Protein AF-A0A2R6ETY6-F1 (afdb_monomer)

Foldseek 3Di:
DDDDPDDDDDQDDDDDPADFDDDWDDDPQWIWTAHPVRDIDTAGVCNDDDDD

Secondary structure (DSSP, 8-state):
-PPP-SPP--------SS-B-SPPEEETTEEEEEBTTSPEEEEETT--SS--

Sequence (52 aa):
MTIPTGAVTERWTFGADSRICSSPVVIGGTIYVGSQRTTLYAVAEQYPHSGL

Solvent-accessible surface area (backbone atoms only — not comparable to full-atom values): 3673 Å² total; per-residue (Å²): 136,86,75,85,89,66,89,90,71,88,80,69,86,81,90,70,99,49,61,73,74,53,76,75,46,78,58,96,62,30,38,36,39,36,27,76,78,75,48,75,46,78,43,52,77,74,51,68,81,79,88,129

Structure (mmCIF, N/CA/C/O backbone):
data_AF-A0A2R6ETY6-F1
#
_entry.id   AF-A0A2R6ETY6-F1
#
loop_
_atom_site.group_PDB
_atom_site.id
_atom_site.type_symbol
_atom_site.label_atom_id
_atom_site.label_alt_id
_atom_site.label_comp_id
_atom_site.label_asym_id
_atom_site.label_entity_id
_atom_site.label_seq_id
_atom_site.pdbx_PDB_ins_code
_atom_site.Cartn_x
_atom_site.Cartn_y
_atom_site.Cartn_z
_atom_site.occupancy
_atom_site.B_iso_or_equiv
_atom_site.auth_seq_id
_atom_site.auth_comp_id
_atom_site.auth_asym_id
_atom_site.auth_atom_id
_atom_site.pdbx_PDB_model_num
ATOM 1 N N . MET A 1 1 ? -17.531 10.387 7.764 1.00 62.88 1 MET A N 1
ATOM 2 C CA . MET A 1 1 ? -16.099 10.024 7.740 1.00 62.88 1 MET A CA 1
ATOM 3 C C . MET A 1 1 ? -15.609 10.007 9.174 1.00 62.88 1 MET A C 1
ATOM 5 O O . MET A 1 1 ? -15.682 11.040 9.821 1.00 62.88 1 MET A O 1
ATOM 9 N N . THR A 1 2 ? -15.206 8.849 9.692 1.00 67.19 2 THR A N 1
ATOM 10 C CA . THR A 1 2 ? -14.656 8.737 11.051 1.00 67.19 2 THR A CA 1
ATOM 11 C C . THR A 1 2 ? -13.145 8.867 10.952 1.00 67.19 2 THR A C 1
ATOM 13 O O . THR A 1 2 ? -12.516 8.106 10.221 1.00 67.19 2 THR A O 1
ATOM 16 N N . ILE A 1 3 ? -12.569 9.851 11.636 1.00 76.44 3 ILE A N 1
ATOM 17 C CA . ILE A 1 3 ? -11.115 9.986 11.738 1.00 76.44 3 ILE A CA 1
ATOM 18 C C . ILE A 1 3 ? -10.666 9.067 12.881 1.00 76.44 3 ILE A C 1
ATOM 20 O O . ILE A 1 3 ? -11.281 9.121 13.949 1.00 76.44 3 ILE A O 1
ATOM 24 N N . PRO A 1 4 ? -9.646 8.214 12.697 1.00 74.81 4 PRO A N 1
ATOM 25 C CA . PRO A 1 4 ? -9.098 7.431 13.796 1.00 74.81 4 PRO A CA 1
ATOM 26 C C . PRO A 1 4 ? -8.622 8.367 14.916 1.00 74.81 4 PRO A C 1
ATOM 28 O O . PRO A 1 4 ? -7.791 9.239 14.681 1.00 74.81 4 PRO A O 1
ATOM 31 N N . THR A 1 5 ? -9.158 8.201 16.124 1.00 82.25 5 THR A N 1
ATOM 32 C CA . THR A 1 5 ? -8.786 8.988 17.317 1.00 82.25 5 THR A CA 1
ATOM 33 C C . THR A 1 5 ? -7.814 8.251 18.245 1.00 82.25 5 THR A C 1
ATOM 35 O O . THR A 1 5 ? -7.402 8.799 19.263 1.00 82.25 5 THR A O 1
ATOM 38 N N . GLY A 1 6 ? -7.442 7.012 17.906 1.00 84.19 6 GLY A N 1
ATOM 39 C CA . GLY A 1 6 ? -6.465 6.204 18.638 1.00 84.19 6 GLY A CA 1
ATOM 40 C C . GLY A 1 6 ? -5.044 6.326 18.083 1.00 84.19 6 GLY A C 1
ATOM 41 O O . GLY A 1 6 ? -4.832 6.831 16.981 1.00 84.19 6 GLY A O 1
ATOM 42 N N . ALA A 1 7 ? -4.069 5.823 18.844 1.00 84.69 7 ALA A N 1
ATOM 43 C CA . ALA A 1 7 ? -2.690 5.718 18.382 1.00 84.69 7 ALA A CA 1
ATOM 44 C C . ALA A 1 7 ? -2.603 4.820 17.138 1.00 84.69 7 ALA A C 1
ATOM 46 O O . ALA A 1 7 ? -3.180 3.732 17.099 1.00 84.69 7 ALA A O 1
ATOM 47 N N . VAL A 1 8 ? -1.869 5.282 16.126 1.00 87.25 8 VAL A N 1
ATOM 48 C CA . VAL A 1 8 ? -1.565 4.490 14.933 1.00 87.25 8 VAL A CA 1
ATOM 49 C C . VAL A 1 8 ? -0.356 3.617 15.245 1.00 87.25 8 VAL A C 1
ATOM 51 O O . VAL A 1 8 ? 0.722 4.131 15.535 1.00 87.25 8 VAL A O 1
ATOM 54 N N . THR A 1 9 ? -0.539 2.303 15.184 1.00 89.00 9 THR A N 1
ATOM 55 C CA . THR A 1 9 ? 0.535 1.316 15.308 1.00 89.00 9 THR A CA 1
ATOM 56 C C . THR A 1 9 ? 0.672 0.537 14.006 1.00 89.00 9 THR A C 1
ATOM 58 O O . THR A 1 9 ? -0.320 0.227 13.341 1.00 89.00 9 THR A O 1
ATOM 61 N N . GLU A 1 10 ? 1.911 0.241 13.617 1.00 88.56 10 GLU A N 1
ATOM 62 C CA . GLU A 1 10 ? 2.184 -0.623 12.470 1.00 88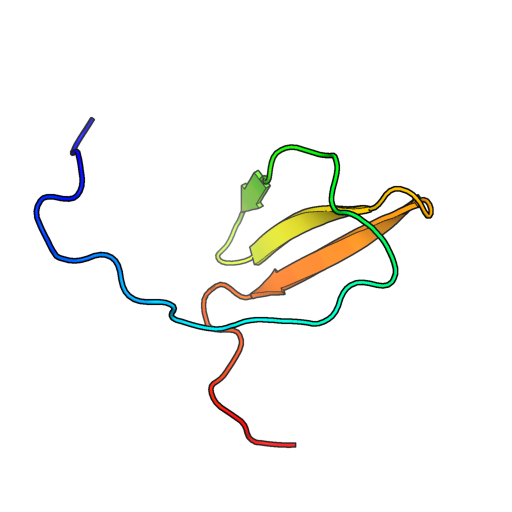.56 10 GLU A CA 1
ATOM 63 C C . GLU A 1 10 ? 1.635 -2.031 12.747 1.00 88.56 10 GLU A C 1
ATOM 65 O O . GLU A 1 10 ? 1.899 -2.603 13.803 1.00 88.56 10 GLU A O 1
ATOM 70 N N . ARG A 1 11 ? 0.843 -2.575 11.812 1.00 87.38 11 ARG A N 1
ATOM 71 C CA . ARG A 1 11 ? 0.325 -3.953 11.894 1.00 87.38 11 ARG A CA 1
ATOM 72 C C . ARG A 1 11 ? 1.246 -4.961 11.215 1.00 87.38 11 ARG A C 1
ATOM 74 O O . ARG A 1 11 ? 1.357 -6.088 11.676 1.00 87.38 11 ARG A O 1
ATOM 81 N N . TRP A 1 1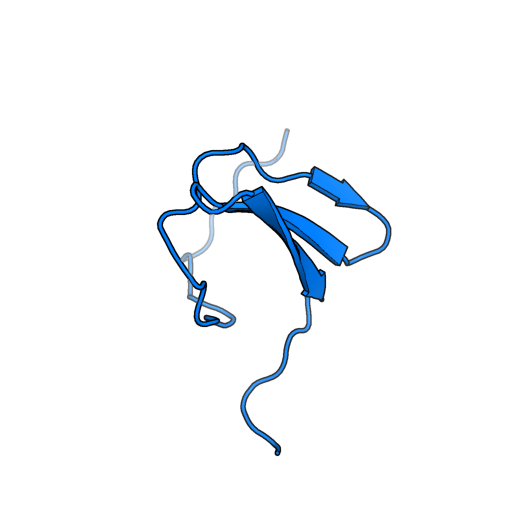2 ? 1.862 -4.561 10.108 1.00 91.38 12 TRP A N 1
ATOM 82 C CA . TRP A 1 12 ? 2.797 -5.369 9.336 1.00 91.38 12 TRP A CA 1
ATO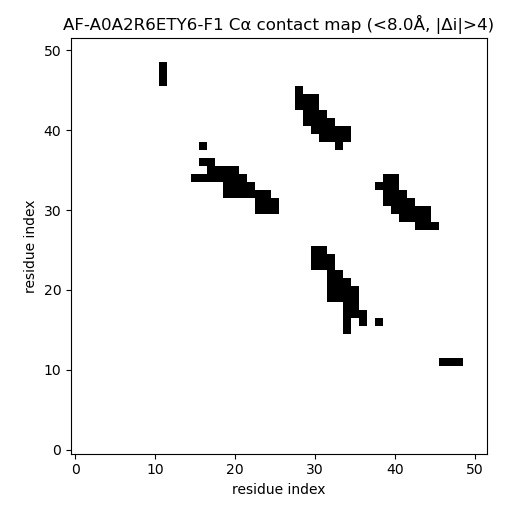M 83 C C . TRP A 1 12 ? 3.567 -4.488 8.356 1.00 91.38 12 TRP A C 1
ATOM 85 O O . TRP A 1 12 ? 3.171 -3.361 8.049 1.00 91.38 12 TRP A O 1
ATOM 95 N N . THR A 1 13 ? 4.637 -5.062 7.820 1.00 92.00 13 THR A N 1
ATOM 96 C CA . THR A 1 13 ? 5.444 -4.512 6.736 1.00 92.00 13 THR A CA 1
ATOM 97 C C . THR A 1 13 ? 5.795 -5.627 5.749 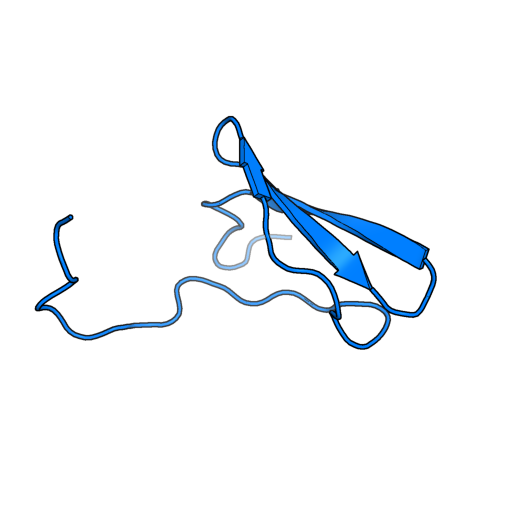1.00 92.00 13 THR A C 1
ATOM 99 O O . THR A 1 13 ? 5.826 -6.804 6.114 1.00 92.00 13 THR A O 1
ATOM 102 N N . PHE A 1 14 ? 6.030 -5.274 4.487 1.00 91.75 14 PHE A N 1
ATOM 103 C CA . PHE A 1 14 ? 6.478 -6.205 3.453 1.00 91.75 14 PHE A CA 1
ATOM 104 C C . PHE A 1 14 ? 7.548 -5.552 2.573 1.00 91.75 14 PHE A C 1
ATOM 106 O O . PHE A 1 14 ? 7.583 -4.332 2.405 1.00 91.75 14 PHE A O 1
ATOM 113 N N . GLY A 1 15 ? 8.422 -6.377 1.995 1.00 94.12 15 GLY A N 1
ATOM 114 C CA . GLY A 1 15 ? 9.420 -5.925 1.032 1.00 94.12 15 GLY A CA 1
ATOM 115 C C . GLY A 1 15 ? 8.831 -5.799 -0.372 1.00 94.12 15 GLY A C 1
ATOM 116 O O . GLY A 1 15 ? 8.275 -6.761 -0.900 1.00 94.12 15 GLY A O 1
ATOM 117 N N . ALA A 1 16 ? 9.002 -4.633 -0.993 1.00 96.00 16 ALA A N 1
ATOM 118 C CA . ALA A 1 16 ? 8.737 -4.423 -2.413 1.00 96.00 16 ALA A CA 1
ATOM 119 C C . ALA A 1 16 ? 10.047 -4.402 -3.217 1.00 96.00 16 ALA A C 1
ATOM 121 O O . ALA A 1 16 ? 11.125 -4.128 -2.691 1.00 96.00 16 ALA A O 1
ATOM 122 N N . ASP A 1 17 ? 9.951 -4.666 -4.515 1.00 97.31 17 ASP A N 1
ATOM 123 C CA . ASP A 1 17 ? 11.075 -4.716 -5.452 1.00 97.31 17 ASP A CA 1
ATOM 124 C C . ASP A 1 17 ? 11.635 -3.332 -5.815 1.00 97.31 17 ASP A C 1
ATOM 126 O O . ASP A 1 17 ? 12.721 -3.219 -6.391 1.00 97.31 17 ASP A O 1
ATOM 130 N N . SER A 1 18 ? 10.857 -2.286 -5.539 1.00 97.62 18 SER A N 1
ATOM 131 C CA . SER A 1 18 ? 11.126 -0.886 -5.841 1.00 97.62 18 SER A CA 1
ATOM 132 C C . SER A 1 18 ? 10.110 0.018 -5.130 1.00 97.62 18 SER A C 1
ATOM 134 O O . SER A 1 18 ? 9.213 -0.450 -4.426 1.00 97.62 18 SER A O 1
ATOM 136 N N . ARG A 1 19 ? 10.241 1.339 -5.308 1.00 97.50 19 ARG A N 1
ATOM 137 C CA . ARG A 1 19 ? 9.339 2.324 -4.698 1.00 97.50 19 ARG A CA 1
ATOM 138 C C . ARG A 1 19 ? 7.886 2.085 -5.122 1.00 97.50 19 ARG A C 1
ATOM 140 O O . ARG A 1 19 ? 7.596 2.035 -6.316 1.00 97.50 19 ARG A O 1
ATOM 147 N N . ILE A 1 20 ? 6.981 2.030 -4.146 1.00 97.62 20 ILE A N 1
ATOM 148 C CA . ILE A 1 20 ? 5.535 2.098 -4.381 1.00 97.62 20 ILE A CA 1
ATOM 149 C C . ILE A 1 20 ? 5.184 3.527 -4.794 1.00 97.62 20 ILE A C 1
ATOM 151 O O . ILE A 1 20 ? 5.508 4.479 -4.083 1.00 97.62 20 ILE A O 1
ATOM 155 N N . CYS A 1 21 ? 4.579 3.689 -5.969 1.00 96.25 21 CYS A N 1
ATOM 156 C CA . CYS A 1 21 ? 4.268 5.005 -6.537 1.00 96.25 21 CYS A CA 1
ATOM 157 C C . CYS A 1 21 ? 2.783 5.218 -6.832 1.00 96.25 21 CYS A C 1
ATOM 159 O O . CYS A 1 21 ? 2.394 6.339 -7.153 1.00 96.25 21 CYS A O 1
ATOM 161 N N . SER A 1 22 ? 1.955 4.177 -6.729 1.00 96.50 22 SER A N 1
ATOM 162 C CA . SER A 1 22 ? 0.506 4.305 -6.870 1.00 96.50 22 SER A CA 1
ATOM 163 C C . SER A 1 22 ? -0.169 4.591 -5.529 1.00 96.50 22 SER A C 1
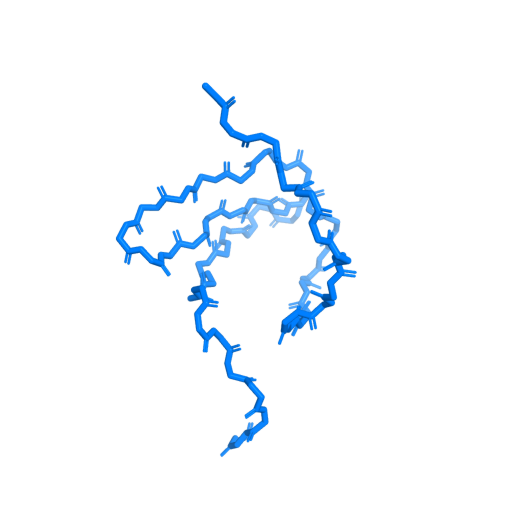ATOM 165 O O . SER A 1 22 ? 0.348 4.258 -4.462 1.00 96.50 22 SER A O 1
ATOM 167 N N . SER A 1 23 ? -1.384 5.133 -5.587 1.00 97.00 23 SER A N 1
ATOM 168 C CA . SER A 1 23 ? -2.319 5.036 -4.466 1.00 97.00 23 SER A CA 1
ATOM 169 C C . SER A 1 23 ? -2.767 3.576 -4.271 1.00 97.00 23 SER A C 1
ATOM 171 O O . SER A 1 23 ? -2.799 2.821 -5.250 1.00 97.00 23 SER A O 1
ATOM 173 N N . PRO A 1 24 ? -3.102 3.159 -3.038 1.00 96.25 24 PRO A N 1
ATOM 174 C CA . PRO A 1 24 ? -3.639 1.830 -2.775 1.00 96.25 24 PRO A CA 1
ATOM 175 C C . PRO A 1 24 ? -5.120 1.719 -3.155 1.00 96.25 24 PRO A C 1
ATOM 177 O O . PRO A 1 24 ? -5.876 2.686 -3.044 1.00 96.25 24 PRO A O 1
ATOM 180 N N . VAL A 1 25 ? -5.546 0.509 -3.518 1.00 97.88 25 VAL A N 1
ATOM 181 C CA . VAL A 1 25 ? -6.961 0.119 -3.627 1.00 97.88 25 VAL A CA 1
ATOM 182 C C . VAL A 1 25 ? -7.213 -1.068 -2.707 1.00 97.88 25 VAL A C 1
ATOM 184 O O . VAL A 1 25 ? -6.443 -2.024 -2.718 1.00 97.88 25 VAL A O 1
ATOM 187 N N . VAL A 1 26 ? -8.285 -1.014 -1.916 1.00 95.94 26 VAL A N 1
ATOM 188 C CA . VAL A 1 26 ? -8.658 -2.093 -0.991 1.00 95.94 26 VAL A CA 1
ATOM 189 C C . VAL A 1 26 ? -9.938 -2.758 -1.475 1.00 95.94 26 VAL A C 1
ATOM 191 O O . VAL A 1 26 ? -10.974 -2.102 -1.576 1.00 95.94 26 VAL A O 1
ATOM 194 N N . ILE A 1 27 ? -9.872 -4.055 -1.776 1.00 97.06 27 ILE A N 1
ATOM 195 C CA . ILE A 1 27 ? -11.017 -4.866 -2.211 1.00 97.06 27 ILE A CA 1
ATOM 196 C C . ILE A 1 27 ? -10.934 -6.221 -1.510 1.00 97.06 27 ILE A C 1
ATOM 198 O O . ILE A 1 27 ? -9.912 -6.897 -1.585 1.00 97.06 27 ILE A O 1
ATOM 202 N N . GLY A 1 28 ? -12.006 -6.617 -0.816 1.00 94.88 28 GLY A N 1
ATOM 203 C CA . GLY A 1 28 ? -12.116 -7.949 -0.205 1.00 94.88 28 GLY A CA 1
ATOM 204 C C . GLY A 1 28 ? -10.991 -8.293 0.780 1.00 94.88 28 GLY A C 1
ATOM 205 O O . GLY A 1 28 ? -10.496 -9.414 0.761 1.00 94.88 28 GLY A O 1
ATOM 206 N N . GLY A 1 29 ? -10.532 -7.328 1.586 1.00 93.75 29 GLY A N 1
ATOM 207 C CA . GLY A 1 29 ? -9.426 -7.534 2.532 1.00 93.75 29 GLY A CA 1
ATOM 208 C C . GLY A 1 29 ? -8.045 -7.651 1.875 1.00 93.75 29 GLY A C 1
ATOM 209 O O . G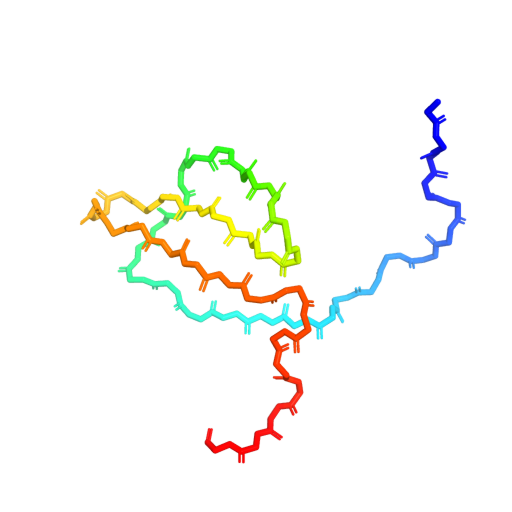LY A 1 29 ? -7.087 -8.044 2.534 1.00 93.75 29 GLY A O 1
ATOM 210 N N . THR A 1 30 ? -7.926 -7.318 0.587 1.00 95.75 30 THR A N 1
ATOM 211 C CA . THR A 1 30 ? -6.655 -7.267 -0.146 1.00 95.75 30 THR A CA 1
ATOM 212 C C . THR A 1 30 ? -6.348 -5.836 -0.562 1.00 95.75 30 THR A C 1
ATOM 214 O O . THR A 1 30 ? -7.217 -5.113 -1.053 1.00 95.75 30 THR A O 1
ATOM 217 N N . ILE A 1 31 ? -5.100 -5.431 -0.364 1.00 96.31 31 ILE A N 1
ATOM 218 C CA . ILE A 1 31 ? -4.550 -4.128 -0.716 1.00 96.31 31 ILE A CA 1
ATOM 219 C C . ILE A 1 31 ? -3.718 -4.291 -1.984 1.00 96.31 31 ILE A C 1
ATOM 221 O O . ILE A 1 31 ? -2.763 -5.068 -2.017 1.00 96.31 31 ILE A O 1
ATOM 225 N N . TYR A 1 32 ? -4.072 -3.530 -3.012 1.00 97.25 32 TYR A N 1
ATOM 226 C CA . TYR A 1 32 ? -3.384 -3.508 -4.293 1.00 97.25 32 TYR A CA 1
ATOM 227 C C . TYR A 1 32 ? -2.556 -2.237 -4.429 1.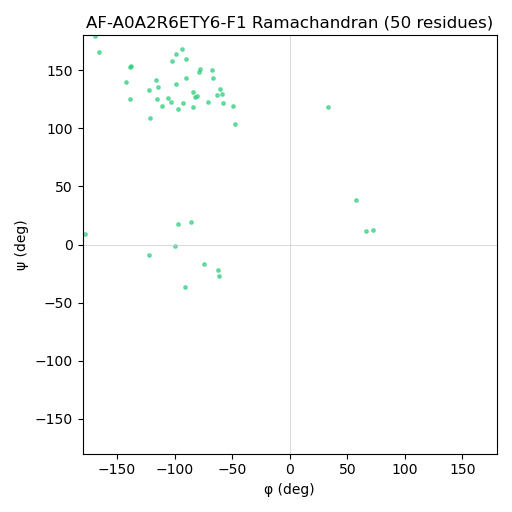00 97.25 32 TYR A C 1
ATOM 229 O O . TYR A 1 32 ? -3.088 -1.134 -4.277 1.00 97.25 32 TYR A O 1
ATOM 237 N N . VAL A 1 33 ? -1.265 -2.391 -4.727 1.00 97.81 33 VAL A N 1
ATOM 238 C CA . VAL A 1 33 ? -0.324 -1.278 -4.932 1.00 97.81 33 VAL A CA 1
ATOM 239 C C . VAL A 1 33 ? 0.660 -1.587 -6.058 1.00 97.81 33 VAL A C 1
ATOM 241 O O . VAL A 1 33 ? 1.145 -2.709 -6.184 1.00 97.81 33 VAL A O 1
ATOM 244 N N . GLY A 1 34 ? 0.963 -0.584 -6.879 1.00 98.00 34 GLY A N 1
ATOM 245 C CA . GLY A 1 34 ? 1.924 -0.668 -7.976 1.00 98.00 34 GLY A CA 1
ATOM 246 C C . GLY A 1 34 ? 3.288 -0.089 -7.604 1.00 98.00 34 GLY A C 1
ATOM 247 O O . GLY A 1 34 ? 3.380 0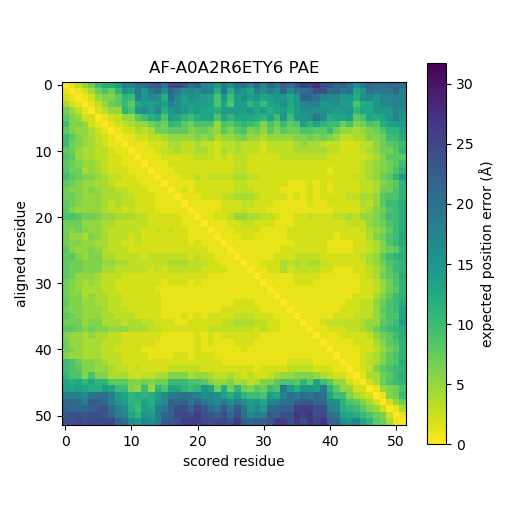.981 -6.986 1.00 98.00 34 G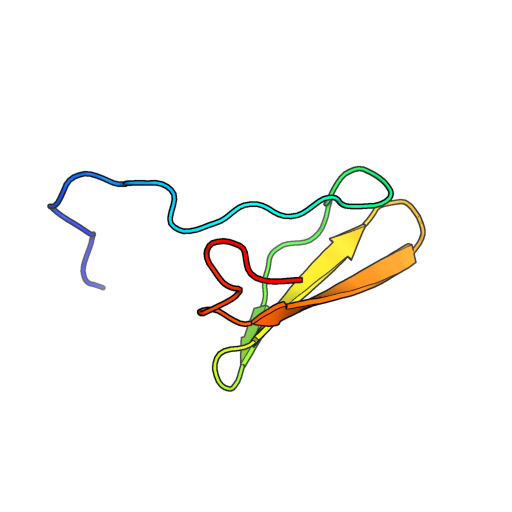LY A O 1
ATOM 248 N N . SER A 1 35 ? 4.350 -0.779 -8.020 1.00 98.06 35 SER A N 1
ATOM 249 C CA . SER A 1 35 ? 5.732 -0.313 -7.901 1.00 98.06 35 SER A CA 1
ATOM 250 C C . SER A 1 35 ? 6.260 0.305 -9.198 1.00 98.06 35 SER A C 1
ATOM 252 O O . SER A 1 35 ? 5.716 0.106 -10.287 1.00 98.06 35 SER A O 1
ATOM 254 N N . GLN A 1 36 ? 7.362 1.050 -9.096 1.00 98.00 36 GLN A N 1
ATOM 255 C CA . GLN A 1 36 ? 8.039 1.644 -10.256 1.00 98.00 36 GLN A CA 1
ATOM 256 C C . GLN A 1 36 ? 8.576 0.607 -11.249 1.00 98.00 36 GLN A C 1
ATOM 258 O O . GLN A 1 36 ? 8.769 0.928 -12.419 1.00 98.00 36 GLN A O 1
ATOM 263 N N . ARG A 1 37 ? 8.804 -0.633 -10.808 1.00 97.25 37 ARG A N 1
ATOM 264 C CA . ARG A 1 37 ? 9.230 -1.749 -11.662 1.00 97.25 37 ARG A CA 1
ATOM 265 C C . ARG A 1 37 ? 8.076 -2.484 -12.331 1.00 97.25 37 ARG A C 1
ATOM 267 O O . ARG A 1 37 ? 8.266 -3.591 -12.817 1.00 97.25 37 ARG A O 1
ATOM 274 N N . THR A 1 38 ? 6.900 -1.863 -12.416 1.00 96.56 38 THR A N 1
ATOM 275 C CA . THR A 1 38 ? 5.692 -2.422 -13.051 1.00 96.56 38 THR A CA 1
ATOM 276 C C . THR A 1 38 ? 5.105 -3.646 -12.341 1.00 96.56 38 THR A C 1
ATOM 278 O O . THR A 1 38 ? 4.187 -4.278 -12.859 1.00 96.56 38 THR A O 1
ATOM 281 N N . THR A 1 39 ? 5.571 -3.946 -11.125 1.00 98.00 39 THR A N 1
ATOM 282 C CA . THR A 1 39 ? 5.030 -5.024 -10.294 1.00 98.00 39 THR A CA 1
ATOM 283 C C . THR A 1 39 ? 3.764 -4.545 -9.584 1.00 98.00 39 THR A C 1
ATOM 285 O O . THR A 1 39 ? 3.771 -3.508 -8.914 1.00 98.00 39 THR A O 1
ATOM 288 N N . LEU A 1 40 ? 2.673 -5.305 -9.716 1.00 97.44 40 LEU A N 1
ATOM 289 C CA . LEU A 1 40 ? 1.445 -5.118 -8.942 1.00 97.44 40 LEU A CA 1
ATOM 290 C C . LEU A 1 40 ? 1.450 -6.084 -7.757 1.00 97.44 40 LEU A C 1
ATOM 292 O O . LEU A 1 40 ? 1.420 -7.300 -7.940 1.00 97.44 40 LEU A O 1
ATOM 296 N N . TYR A 1 41 ? 1.464 -5.537 -6.548 1.00 96.81 41 TYR A N 1
ATOM 297 C CA . TYR A 1 41 ? 1.372 -6.309 -5.316 1.00 96.81 41 TYR A CA 1
ATOM 298 C C . TYR A 1 41 ? -0.081 -6.477 -4.893 1.00 96.81 41 TYR A C 1
ATOM 300 O O . TYR A 1 41 ? -0.875 -5.544 -5.011 1.00 96.81 41 TYR A O 1
ATOM 308 N N . ALA A 1 42 ? -0.391 -7.651 -4.349 1.00 96.44 42 ALA A N 1
ATOM 309 C CA . ALA A 1 42 ? -1.626 -7.947 -3.638 1.00 96.44 42 ALA A CA 1
ATOM 310 C C . ALA A 1 42 ? -1.249 -8.392 -2.220 1.00 96.44 42 ALA A C 1
ATOM 312 O O . ALA A 1 42 ? -0.662 -9.458 -2.037 1.00 96.44 42 ALA A O 1
ATOM 313 N N . VAL A 1 43 ? -1.534 -7.549 -1.230 1.00 94.69 43 VAL A N 1
ATOM 314 C CA . VAL A 1 43 ? -1.165 -7.774 0.174 1.00 94.69 43 VAL A CA 1
ATOM 315 C C . VAL A 1 43 ? -2.435 -7.933 0.995 1.00 94.69 43 VAL A C 1
ATOM 317 O O . VAL A 1 43 ? -3.309 -7.070 0.957 1.00 94.69 43 VAL A O 1
ATOM 320 N N . ALA A 1 44 ? -2.566 -9.034 1.729 1.00 92.56 44 ALA A N 1
ATOM 321 C CA . ALA A 1 44 ? -3.715 -9.233 2.606 1.00 92.56 44 ALA A CA 1
ATOM 322 C C . ALA A 1 44 ? -3.705 -8.213 3.760 1.00 92.56 44 ALA A C 1
ATOM 324 O O . ALA A 1 44 ? -2.656 -7.903 4.315 1.00 92.56 44 ALA A O 1
ATOM 325 N N . GLU A 1 45 ? -4.865 -7.722 4.194 1.00 87.19 45 GLU A N 1
ATOM 326 C CA . GLU A 1 45 ? -4.953 -6.818 5.353 1.00 87.19 45 GLU A CA 1
ATOM 327 C C . GLU A 1 45 ? -4.438 -7.480 6.642 1.00 87.19 45 GLU A C 1
ATOM 329 O O . GLU A 1 45 ? -3.961 -6.799 7.549 1.00 87.19 45 GLU A O 1
ATOM 334 N N . GLN A 1 46 ? -4.536 -8.812 6.698 1.00 83.00 46 GLN A N 1
ATOM 335 C CA . GLN A 1 46 ? -4.071 -9.666 7.786 1.00 83.00 46 GLN A CA 1
ATOM 336 C C . GLN A 1 46 ? -2.695 -10.265 7.485 1.00 83.00 46 GLN A C 1
ATOM 338 O O . GLN A 1 46 ? -2.345 -11.278 8.088 1.00 83.00 46 GLN A O 1
ATOM 343 N N . TYR A 1 47 ? -1.943 -9.697 6.527 1.00 70.81 47 TYR A N 1
ATOM 344 C CA . TYR A 1 47 ? -0.618 -10.200 6.178 1.00 70.81 47 TYR A CA 1
ATOM 345 C C . TYR A 1 47 ? 0.206 -10.374 7.467 1.00 70.81 47 TYR A C 1
ATOM 347 O O . TYR A 1 47 ? 0.328 -9.428 8.250 1.00 70.81 47 TYR A O 1
ATOM 355 N N . PRO A 1 48 ? 0.648 -11.604 7.766 1.00 64.88 48 PRO A N 1
ATOM 356 C CA . PRO A 1 48 ? 0.828 -12.014 9.147 1.00 64.88 48 PRO A CA 1
ATOM 357 C C . PRO A 1 48 ? 2.109 -11.480 9.782 1.00 64.88 48 PRO A C 1
ATOM 359 O O . PRO A 1 48 ? 3.168 -11.394 9.159 1.00 64.88 48 PRO A O 1
ATOM 362 N N . HIS A 1 49 ? 1.998 -11.253 11.093 1.00 55.91 49 HIS A N 1
ATOM 363 C CA . HIS A 1 49 ? 3.069 -11.506 12.046 1.00 55.91 49 HIS A CA 1
ATOM 364 C C . HIS A 1 49 ? 3.639 -12.910 11.764 1.00 55.91 49 HIS A C 1
ATOM 366 O O . HIS A 1 49 ? 2.984 -13.897 12.077 1.00 55.91 49 HIS A O 1
ATOM 372 N N . SER A 1 50 ? 4.811 -12.965 11.122 1.00 51.78 50 SER A N 1
ATOM 373 C CA . SER A 1 50 ? 5.801 -14.059 11.092 1.00 51.78 50 SER A CA 1
ATOM 374 C C . SER A 1 50 ? 5.288 -15.508 11.170 1.00 51.78 50 SER A C 1
ATOM 376 O O . SER A 1 50 ? 4.810 -15.941 12.220 1.00 51.78 50 SER A O 1
ATOM 378 N N . GLY A 1 51 ? 5.544 -16.318 10.135 1.00 49.94 51 GLY A N 1
ATOM 379 C CA . GLY A 1 51 ? 5.355 -17.762 10.293 1.00 49.94 51 GLY A CA 1
ATOM 380 C C . GLY A 1 51 ? 5.682 -18.720 9.150 1.00 49.94 51 GLY A C 1
ATOM 381 O O . GLY A 1 51 ? 5.337 -19.883 9.311 1.00 49.94 51 GLY A O 1
ATOM 382 N N . LEU A 1 52 ? 6.320 -18.287 8.056 1.00 43.06 52 LEU A N 1
ATOM 383 C CA . LEU A 1 52 ? 7.247 -19.075 7.225 1.00 43.06 52 LEU A CA 1
ATOM 384 C C . LEU A 1 52 ? 8.320 -18.128 6.681 1.00 43.06 52 LEU A C 1
ATOM 386 O O . LEU A 1 52 ? 7.951 -16.970 6.374 1.00 43.06 52 LEU A O 1
#

Nearest PDB structures (foldseek):
  2a0s-assembly1_A  TM=6.487E-01  e=1.727E+00  Plasmodium vivax
  3m0n-assembly1_A  TM=6.459E-01  e=1.727E+00  Plasmodium vivax
  4uzr-assembly1_B  TM=5.762E-01  e=3.518E+00  Pyrococcus horikoshii
  8yqu-assembly1_G  TM=4.501E-01  e=3.518E+00  African swine fever virus
  1m3a-assembly1_A  TM=3.300E-01  e=3.753E+00  Mus musculus

pLDDT: mean 87.75, std 14.13, range [43.06, 98.06]

Radius of gyration: 12.91 Å; Cα contacts (8 Å, |Δi|>4): 57; chains: 1; bounding box: 27×29×32 Å

Mean predicted aligned error: 6.06 Å